Protein AF-A0A5D2IET8-F1 (afdb_monomer_lite)

Foldseek 3Di:
DPDDPPDDDDCLFVVDPPDFPVVLVFDPVLSVVCVVVVNGGQTRQLVVQQNCVLVVAQEDEDDDPPSCQVVSNVSSVVRPDDPVDPDPPDDDDDGRGDDDDHYDYHYSD

Sequence (109 aa):
MPPSDTRYKTKDVTATKGNEFEDYFLKRELIMGIYEKGFERPSPIQEESIPIALTGSDIIARAKNGTGKTAAFCIPALEKIDQDNNVIQGLPDSVLRTTASKSREFEVV

Secondary structure (DSSP, 8-state):
-PPP--SPPPHHHH------GGGGT--HHHHHHHHHTT--S--HHHHHHHHHHHTT-EEEEE--TTS-HHHHHHHHHHHH--TT--S------SSS---SS-EEEEE--

InterPro domains:
  IPR011545 DEAD/DEAH-box helicase domain [PF00270] (43-88)
  IPR014014 RNA helicase, DEAD-box type, Q motif [PS51195] (19-47)
  IPR027417 P-loop containing nucleoside triphosphate hydrolase [G3DSA:3.40.50.300] (4-104)
  IPR027417 P-loop containing nucleoside triphosphate hydrolase [SSF52540] (9-85)

pLDDT: mean 76.12, std 15.64, range [29.16, 92.25]

Organism: Gossypium tomentosum (NCBI:txid34277)

Structure (mmCIF, N/CA/C/O backbone):
data_AF-A0A5D2IET8-F1
#
_entry.id   AF-A0A5D2IET8-F1
#
loop_
_atom_site.group_PDB
_atom_site.id
_atom_site.type_symbol
_atom_site.label_atom_id
_atom_site.label_alt_id
_atom_site.label_comp_id
_atom_site.label_asym_id
_atom_site.label_entity_id
_atom_site.label_seq_id
_atom_site.pdbx_PDB_ins_code
_atom_site.Cartn_x
_atom_site.Cartn_y
_atom_site.Cartn_z
_atom_site.occupancy
_atom_site.B_iso_or_equiv
_atom_site.auth_seq_id
_atom_site.auth_comp_id
_atom_site.auth_asym_id
_atom_site.auth_atom_id
_atom_site.pdbx_PDB_model_num
ATOM 1 N N . MET A 1 1 ? 9.775 11.570 -15.725 1.00 44.00 1 MET A N 1
ATOM 2 C CA . MET A 1 1 ? 9.709 10.191 -15.195 1.00 44.00 1 MET A CA 1
ATOM 3 C C . MET A 1 1 ? 11.127 9.699 -14.951 1.00 44.00 1 MET A C 1
ATOM 5 O O . MET A 1 1 ? 11.979 10.010 -15.780 1.00 44.00 1 MET A O 1
ATOM 9 N N . PRO A 1 2 ? 11.416 9.009 -13.834 1.00 52.00 2 PRO A N 1
ATOM 10 C CA . PRO A 1 2 ? 12.697 8.330 -13.672 1.00 52.00 2 PRO A CA 1
ATOM 11 C C . PRO A 1 2 ? 12.886 7.288 -14.792 1.00 52.00 2 PRO A C 1
ATOM 13 O O . PRO A 1 2 ? 11.894 6.726 -15.263 1.00 52.00 2 PRO A O 1
ATOM 16 N N . PRO A 1 3 ? 14.126 7.050 -15.251 1.00 63.75 3 PRO A N 1
ATOM 17 C CA . PRO A 1 3 ? 14.403 6.063 -16.288 1.00 63.75 3 PRO A CA 1
ATOM 18 C C . PRO A 1 3 ? 13.999 4.657 -15.827 1.00 63.75 3 PRO A C 1
ATOM 20 O O . PRO A 1 3 ? 14.198 4.298 -14.664 1.00 63.75 3 PRO A O 1
ATOM 23 N N . SER A 1 4 ? 13.431 3.867 -16.742 1.00 60.91 4 SER A N 1
ATOM 24 C CA . SER A 1 4 ? 13.050 2.477 -16.486 1.00 60.91 4 SER A CA 1
ATOM 25 C C . SER A 1 4 ? 14.269 1.6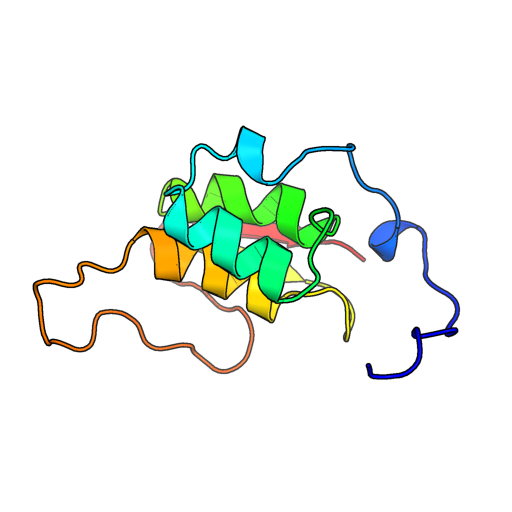82 -16.016 1.00 60.91 4 SER A C 1
ATOM 27 O O . SER A 1 4 ? 15.308 1.697 -16.672 1.00 60.91 4 SER A O 1
ATOM 29 N N . ASP A 1 5 ? 14.159 1.002 -14.872 1.00 66.94 5 ASP A N 1
ATOM 30 C CA . ASP A 1 5 ? 15.249 0.184 -14.333 1.00 66.94 5 ASP A CA 1
ATOM 31 C C . ASP A 1 5 ? 15.551 -0.986 -15.287 1.00 66.94 5 ASP A C 1
ATOM 33 O O . ASP A 1 5 ? 14.740 -1.906 -15.426 1.00 66.94 5 ASP A O 1
ATOM 37 N N . THR A 1 6 ? 16.705 -0.925 -15.957 1.00 65.56 6 THR A N 1
ATOM 38 C CA . THR A 1 6 ? 17.178 -1.901 -16.954 1.00 65.56 6 THR A CA 1
ATOM 39 C C . THR A 1 6 ? 18.020 -3.027 -16.354 1.00 65.56 6 THR A C 1
ATOM 41 O O . THR A 1 6 ? 18.561 -3.852 -17.095 1.00 65.56 6 THR A O 1
ATOM 44 N N . ARG A 1 7 ? 18.162 -3.095 -15.023 1.00 70.88 7 ARG A N 1
ATOM 45 C CA . ARG A 1 7 ? 18.885 -4.198 -14.374 1.00 70.88 7 ARG A CA 1
ATOM 46 C C . ARG A 1 7 ? 18.198 -5.535 -14.649 1.00 70.88 7 ARG A C 1
ATOM 48 O O . ARG A 1 7 ? 16.973 -5.617 -14.717 1.00 70.88 7 ARG A O 1
ATOM 55 N N . TYR A 1 8 ? 18.998 -6.597 -14.753 1.00 68.19 8 TYR A N 1
ATOM 56 C CA . TYR A 1 8 ? 18.490 -7.960 -14.891 1.00 68.19 8 TYR A CA 1
ATOM 57 C C . TYR A 1 8 ? 17.595 -8.320 -13.696 1.00 68.19 8 TYR A C 1
ATOM 59 O O . TYR A 1 8 ? 18.037 -8.290 -12.545 1.00 68.19 8 TYR A O 1
ATOM 67 N N . LYS A 1 9 ? 16.333 -8.655 -13.977 1.00 69.62 9 LYS A N 1
ATOM 68 C CA . LYS A 1 9 ? 15.341 -9.067 -12.979 1.00 69.62 9 LYS A CA 1
ATOM 69 C C . LYS A 1 9 ? 15.223 -10.587 -12.998 1.00 69.62 9 LYS A C 1
ATOM 71 O O . LYS A 1 9 ? 15.041 -11.182 -14.057 1.00 69.62 9 LYS A O 1
ATOM 76 N N . THR A 1 10 ? 15.337 -11.215 -11.832 1.00 70.56 10 THR A N 1
ATOM 77 C CA . THR A 1 10 ? 15.072 -12.652 -11.692 1.00 70.56 10 THR A CA 1
ATOM 78 C C . THR A 1 10 ? 13.568 -12.920 -11.763 1.00 70.56 10 THR A C 1
ATOM 80 O O . THR A 1 10 ? 12.766 -11.994 -11.611 1.00 70.56 10 THR A O 1
ATOM 83 N N . LYS A 1 11 ? 13.182 -14.181 -12.005 1.00 65.81 11 LYS A N 1
ATOM 84 C CA . LYS A 1 11 ? 11.774 -14.594 -12.165 1.00 65.81 11 LYS A CA 1
ATOM 85 C C . LYS A 1 11 ? 10.900 -14.160 -10.991 1.00 65.81 11 LYS A C 1
ATOM 87 O O . LYS A 1 11 ? 9.755 -13.791 -11.173 1.00 65.81 11 LYS A O 1
ATOM 92 N N . ASP A 1 12 ? 11.478 -14.102 -9.813 1.00 63.72 12 ASP A N 1
ATOM 93 C CA . ASP A 1 12 ? 10.833 -13.788 -8.535 1.00 63.72 12 ASP A CA 1
ATOM 94 C C . ASP A 1 12 ? 10.411 -12.306 -8.470 1.00 63.72 12 ASP A C 1
ATOM 96 O O . ASP A 1 12 ? 9.535 -11.916 -7.708 1.00 63.72 12 ASP A O 1
ATOM 100 N N . VAL A 1 13 ? 10.988 -11.459 -9.329 1.00 65.00 13 VAL A N 1
ATOM 101 C CA . VAL A 1 13 ? 10.640 -10.036 -9.466 1.00 65.00 13 VAL A CA 1
ATOM 102 C C . VAL A 1 13 ? 9.658 -9.787 -10.622 1.00 65.00 13 VAL A C 1
ATOM 104 O O . VAL A 1 13 ? 9.073 -8.707 -10.701 1.00 65.00 13 VAL A O 1
ATOM 107 N N . THR A 1 14 ? 9.464 -10.755 -11.523 1.00 70.31 14 THR A N 1
ATOM 108 C CA . THR A 1 14 ? 8.645 -10.605 -12.742 1.00 70.31 14 THR A CA 1
ATOM 109 C C . THR A 1 14 ? 7.455 -11.560 -12.826 1.00 70.31 14 THR A C 1
ATOM 111 O O . THR A 1 14 ? 6.572 -11.338 -13.649 1.00 70.31 14 THR A O 1
ATOM 114 N N . ALA A 1 15 ? 7.409 -12.607 -12.001 1.00 73.25 15 ALA A N 1
ATOM 115 C CA . ALA A 1 15 ? 6.352 -13.611 -11.993 1.00 73.25 15 ALA A CA 1
ATOM 116 C C . ALA A 1 15 ? 5.095 -13.079 -11.295 1.00 73.25 15 ALA A C 1
ATOM 118 O O . ALA A 1 15 ? 4.886 -13.313 -10.110 1.00 73.25 15 ALA A O 1
ATO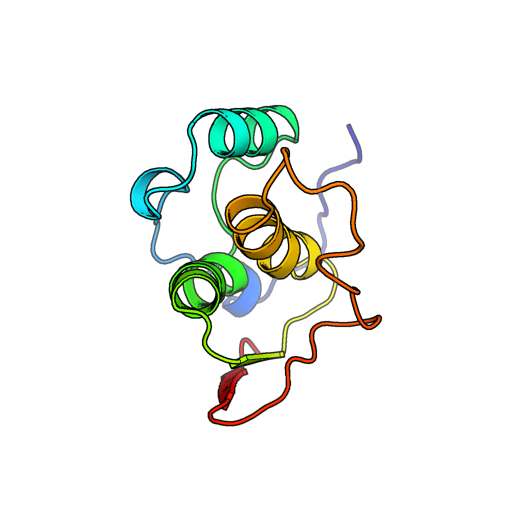M 119 N N . THR A 1 16 ? 4.275 -12.344 -12.037 1.00 76.81 16 THR A N 1
ATOM 120 C CA . THR A 1 16 ? 2.949 -11.893 -11.598 1.00 76.81 16 THR A CA 1
ATOM 121 C C . THR A 1 16 ? 1.890 -12.934 -11.953 1.00 76.81 16 THR A C 1
ATOM 123 O O . THR A 1 16 ? 1.924 -13.493 -13.053 1.00 76.81 16 THR A O 1
ATOM 126 N N . LYS A 1 17 ? 0.921 -13.151 -11.065 1.00 78.00 17 LYS A N 1
ATOM 127 C CA . LYS A 1 17 ? -0.300 -13.935 -11.304 1.00 78.00 17 LYS A CA 1
ATOM 128 C C . LYS A 1 17 ? -1.256 -13.233 -12.273 1.00 78.00 17 LYS A C 1
ATOM 130 O O . LYS A 1 17 ? -2.094 -13.904 -12.868 1.00 78.00 17 LYS A O 1
ATOM 135 N N . GLY A 1 18 ? -1.060 -11.932 -12.498 1.00 81.06 18 GLY A N 1
ATOM 136 C CA . GLY A 1 18 ? -1.840 -11.141 -13.447 1.00 81.06 18 GLY A CA 1
ATOM 137 C C . GLY A 1 18 ? -3.075 -10.520 -12.807 1.00 81.06 18 GLY A C 1
ATOM 138 O O . GLY A 1 18 ? -4.051 -10.287 -13.510 1.00 81.06 18 GLY A O 1
ATOM 139 N N . ASN A 1 19 ? -3.023 -10.278 -11.497 1.00 85.81 19 ASN A N 1
ATOM 140 C CA . ASN A 1 19 ? -4.103 -9.627 -10.771 1.00 85.81 19 ASN A CA 1
ATOM 141 C C . ASN A 1 19 ? -4.073 -8.117 -11.036 1.00 85.81 19 ASN A C 1
ATOM 143 O O . ASN A 1 19 ? -3.014 -7.532 -11.288 1.00 85.81 19 ASN A O 1
ATOM 147 N N . GLU A 1 20 ? -5.222 -7.471 -10.900 1.00 88.88 20 GLU A N 1
ATOM 148 C CA . GLU A 1 20 ? -5.358 -6.022 -10.993 1.00 88.88 20 GLU A CA 1
ATOM 149 C C . GLU A 1 20 ? -5.612 -5.413 -9.609 1.00 88.88 20 GLU A C 1
ATOM 151 O O . GLU A 1 20 ? -6.033 -6.087 -8.670 1.00 88.88 20 GLU A O 1
ATOM 156 N N . PHE A 1 21 ? -5.333 -4.115 -9.441 1.00 88.50 21 PHE A N 1
ATOM 157 C CA . PHE A 1 21 ? -5.622 -3.442 -8.167 1.00 88.50 21 PHE A CA 1
ATOM 158 C C . PHE A 1 21 ? -7.124 -3.399 -7.853 1.00 88.50 21 PHE A C 1
ATOM 160 O O . PHE A 1 21 ? -7.506 -3.319 -6.684 1.00 88.50 21 PHE A O 1
ATOM 167 N N . GLU A 1 22 ? -7.964 -3.477 -8.886 1.00 88.75 22 GLU A N 1
ATOM 168 C CA . GLU A 1 22 ? -9.423 -3.518 -8.776 1.00 88.75 22 GLU A CA 1
ATOM 169 C C . GLU A 1 22 ? -9.925 -4.816 -8.117 1.00 88.75 22 GLU A C 1
ATOM 171 O O . GLU A 1 22 ? -10.946 -4.794 -7.428 1.00 88.75 22 GLU A O 1
ATOM 176 N N . ASP A 1 23 ? -9.161 -5.912 -8.209 1.00 89.88 23 ASP A N 1
ATOM 177 C CA . ASP A 1 23 ? -9.512 -7.210 -7.613 1.00 89.88 23 ASP A CA 1
ATOM 178 C C . ASP A 1 23 ? -9.446 -7.207 -6.074 1.00 89.88 23 ASP A C 1
ATOM 180 O O . ASP A 1 23 ? -9.957 -8.116 -5.414 1.00 89.88 23 ASP A O 1
ATOM 184 N N . TYR A 1 24 ? -8.816 -6.192 -5.472 1.00 89.25 24 TYR A N 1
ATOM 185 C CA . TYR A 1 24 ? -8.616 -6.097 -4.022 1.00 89.25 24 TYR A CA 1
ATOM 186 C C . TYR A 1 24 ? -9.720 -5.327 -3.283 1.00 89.25 24 TYR A C 1
ATOM 188 O O . TYR A 1 24 ? -9.600 -5.134 -2.073 1.00 89.25 24 TYR A O 1
ATOM 196 N N . PHE A 1 25 ? -10.783 -4.894 -3.975 1.00 89.19 25 PHE A N 1
ATOM 197 C CA . PHE A 1 25 ? -11.921 -4.165 -3.388 1.00 89.19 25 PHE A CA 1
ATOM 198 C C . PHE A 1 25 ? -11.519 -2.910 -2.586 1.00 89.19 25 PHE A C 1
ATOM 200 O O . PHE A 1 25 ? -12.116 -2.593 -1.558 1.00 89.19 25 PHE A O 1
ATOM 207 N N . LEU A 1 26 ? -10.493 -2.196 -3.056 1.00 90.94 26 LEU A N 1
ATOM 208 C CA . LEU A 1 26 ? -10.006 -0.957 -2.443 1.00 90.94 26 LEU A CA 1
ATOM 209 C C . LEU A 1 26 ? -10.975 0.212 -2.684 1.00 90.94 26 LEU A C 1
ATOM 211 O O . LEU A 1 26 ? -11.734 0.225 -3.660 1.00 90.94 26 LEU A O 1
ATOM 215 N N . LYS A 1 27 ? -10.898 1.251 -1.844 1.00 92.25 27 LYS A N 1
ATOM 216 C CA . LYS A 1 27 ? -11.593 2.526 -2.078 1.00 92.25 27 LYS A CA 1
ATOM 217 C C . LYS A 1 27 ? -11.228 3.090 -3.452 1.00 92.25 27 LYS A C 1
ATOM 219 O O . LYS A 1 27 ? -10.059 3.153 -3.832 1.00 92.25 27 LYS A O 1
ATOM 224 N N . ARG A 1 28 ? -12.231 3.594 -4.178 1.00 91.62 28 ARG A N 1
ATOM 225 C CA . ARG A 1 28 ? -12.058 4.168 -5.526 1.00 91.62 28 ARG A CA 1
ATOM 226 C C . ARG A 1 28 ? -10.995 5.271 -5.569 1.00 91.62 28 ARG A C 1
ATOM 228 O O . ARG A 1 28 ? -10.200 5.322 -6.499 1.00 91.62 28 ARG A O 1
ATOM 235 N N . GLU A 1 29 ? -10.970 6.130 -4.556 1.00 92.06 29 GLU A N 1
ATOM 236 C CA . GLU A 1 29 ? -9.998 7.223 -4.423 1.00 92.06 29 GLU A CA 1
ATOM 237 C C . GLU A 1 29 ? -8.560 6.700 -4.313 1.00 92.06 29 GLU A C 1
ATOM 239 O O . GLU A 1 29 ? -7.642 7.255 -4.917 1.00 92.06 29 GLU A O 1
ATOM 244 N N . LEU A 1 30 ? -8.371 5.586 -3.597 1.00 92.12 30 LEU A N 1
ATOM 245 C CA . LEU A 1 30 ? -7.073 4.937 -3.461 1.00 92.12 30 LEU A CA 1
ATOM 246 C C . LEU A 1 30 ? -6.626 4.320 -4.790 1.00 92.12 30 LEU A C 1
ATOM 248 O O . LEU A 1 30 ? -5.481 4.519 -5.190 1.00 92.12 30 LEU A O 1
ATOM 252 N N . ILE A 1 31 ? -7.530 3.640 -5.505 1.00 92.12 31 ILE A N 1
ATOM 253 C CA . ILE A 1 31 ? -7.256 3.087 -6.842 1.00 92.12 31 ILE A CA 1
ATOM 254 C C . ILE A 1 31 ? -6.829 4.200 -7.808 1.00 92.12 31 ILE A C 1
ATOM 256 O O . ILE A 1 31 ? -5.815 4.070 -8.494 1.00 92.12 31 ILE A O 1
ATOM 260 N N . MET A 1 32 ? -7.543 5.330 -7.815 1.00 91.06 32 MET A N 1
ATOM 261 C CA . MET A 1 32 ? -7.173 6.489 -8.633 1.00 91.06 32 MET A CA 1
ATOM 262 C C . MET A 1 32 ? -5.767 6.999 -8.294 1.00 91.06 32 MET A C 1
ATOM 264 O O . MET A 1 32 ? -4.946 7.166 -9.195 1.00 91.06 32 MET A O 1
ATOM 268 N N . GLY A 1 33 ? -5.448 7.161 -7.006 1.00 91.38 33 GLY A N 1
ATOM 269 C CA . GLY A 1 33 ? -4.116 7.586 -6.571 1.00 91.38 33 GLY A CA 1
ATOM 270 C C . GLY A 1 33 ? -2.998 6.607 -6.959 1.00 91.38 33 GLY A C 1
ATOM 271 O O . GLY A 1 33 ? -1.888 7.036 -7.283 1.00 91.38 33 GLY A O 1
ATOM 272 N N . ILE A 1 34 ? -3.276 5.298 -6.971 1.00 90.31 34 ILE A N 1
ATOM 273 C CA . ILE A 1 34 ? -2.337 4.259 -7.428 1.00 90.31 34 ILE A CA 1
ATOM 274 C C . ILE A 1 34 ? -2.017 4.451 -8.921 1.00 90.31 34 ILE A C 1
ATOM 276 O O . ILE A 1 34 ? -0.839 4.529 -9.288 1.00 90.31 34 ILE A O 1
ATOM 280 N N . TYR A 1 35 ? -3.038 4.617 -9.767 1.00 89.38 35 TYR A N 1
ATOM 281 C CA . TYR A 1 35 ? -2.847 4.847 -11.204 1.00 89.38 35 TYR A CA 1
ATOM 282 C C . TYR A 1 35 ? -2.166 6.187 -11.509 1.00 89.38 35 TYR A C 1
ATOM 284 O O . TYR A 1 35 ? -1.262 6.233 -12.342 1.00 89.38 35 TYR A O 1
ATOM 292 N N . GLU A 1 36 ? -2.513 7.266 -10.801 1.00 89.81 36 GLU A N 1
ATOM 293 C CA . GLU A 1 36 ? -1.860 8.578 -10.954 1.00 89.81 36 GLU A CA 1
ATOM 294 C C . GLU A 1 36 ? -0.361 8.536 -10.630 1.00 89.81 36 GLU A C 1
ATOM 296 O O . GLU A 1 36 ? 0.439 9.273 -11.213 1.00 89.81 36 GLU A O 1
ATOM 301 N N . LYS A 1 37 ? 0.048 7.651 -9.715 1.00 84.50 37 LYS A N 1
ATOM 302 C CA . LYS A 1 37 ? 1.462 7.408 -9.401 1.00 84.50 37 LYS A CA 1
ATOM 303 C C . LYS A 1 37 ? 2.179 6.541 -10.442 1.00 84.50 37 LYS A C 1
ATOM 305 O O . LYS A 1 37 ? 3.397 6.385 -10.338 1.00 84.50 37 LYS A O 1
ATOM 310 N N . GLY A 1 38 ? 1.467 6.029 -11.447 1.00 84.69 38 GLY A N 1
ATOM 311 C CA . GLY A 1 38 ? 2.010 5.202 -12.525 1.00 84.69 38 GLY A CA 1
ATOM 312 C C . GLY A 1 38 ? 2.117 3.716 -12.179 1.00 84.69 38 GLY A C 1
ATOM 313 O O . GLY A 1 38 ? 2.892 3.001 -12.814 1.00 84.69 38 GLY A O 1
ATOM 314 N N . PHE A 1 39 ? 1.385 3.241 -11.167 1.00 85.00 39 PHE A N 1
ATOM 315 C CA . PHE A 1 39 ? 1.283 1.812 -10.876 1.00 85.00 39 PHE A CA 1
ATOM 316 C C . PHE A 1 39 ? 0.150 1.205 -11.706 1.00 85.00 39 PHE A C 1
ATOM 318 O O . PHE A 1 39 ? -1.013 1.279 -11.328 1.00 85.00 39 PHE A O 1
ATOM 325 N N . GLU A 1 40 ? 0.490 0.605 -12.844 1.00 83.19 40 GLU A N 1
ATOM 326 C CA . GLU A 1 40 ? -0.503 -0.039 -13.717 1.00 83.19 40 GLU A CA 1
ATOM 327 C C . GLU A 1 40 ? -0.919 -1.422 -13.209 1.00 83.19 40 GLU A C 1
ATOM 329 O O . GLU A 1 40 ? -2.082 -1.801 -13.310 1.00 83.19 40 GLU A O 1
ATOM 334 N N . ARG A 1 41 ? 0.042 -2.185 -12.672 1.00 85.56 41 ARG A N 1
ATOM 335 C CA . ARG A 1 41 ? -0.166 -3.547 -12.170 1.00 85.56 41 ARG A CA 1
ATOM 336 C C . ARG A 1 41 ? 0.612 -3.784 -10.879 1.00 85.56 41 ARG A C 1
ATOM 338 O O . ARG A 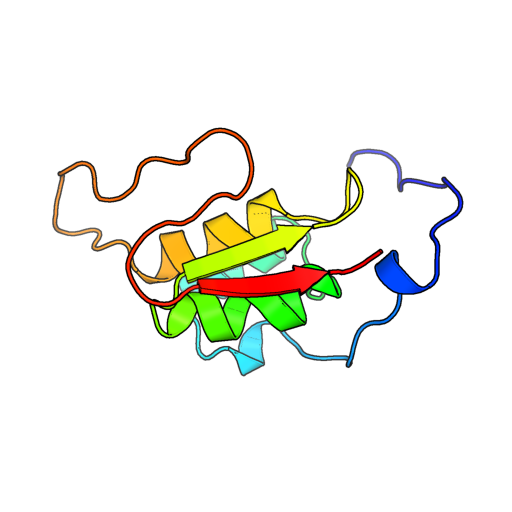1 41 ? 1.718 -3.243 -10.740 1.00 85.56 41 ARG A O 1
ATOM 345 N N . PRO A 1 42 ? 0.072 -4.592 -9.954 1.00 88.81 42 PRO A N 1
ATOM 346 C CA . PRO A 1 42 ? 0.791 -4.989 -8.758 1.00 88.81 42 PRO A CA 1
ATOM 347 C C . PRO A 1 42 ? 2.028 -5.823 -9.113 1.00 88.81 42 PRO A C 1
ATOM 349 O O . PRO A 1 42 ? 2.026 -6.631 -10.041 1.00 88.81 42 PRO A O 1
ATOM 352 N N . SER A 1 43 ? 3.113 -5.627 -8.366 1.00 86.88 43 SER A N 1
ATOM 353 C CA . SER A 1 43 ? 4.284 -6.506 -8.441 1.00 86.88 43 SER A CA 1
ATOM 354 C C . SER A 1 43 ? 4.010 -7.850 -7.743 1.00 86.88 43 SER A C 1
ATOM 356 O O . SER A 1 43 ? 3.102 -7.924 -6.917 1.00 86.88 43 SER A O 1
ATOM 358 N N . PRO A 1 44 ? 4.814 -8.906 -7.978 1.00 85.56 44 PRO A N 1
ATOM 359 C CA . PRO A 1 44 ? 4.564 -10.226 -7.382 1.00 85.56 44 PRO A CA 1
ATOM 360 C C . PRO A 1 44 ? 4.437 -10.194 -5.851 1.00 85.56 44 PRO A C 1
ATOM 362 O O . PRO A 1 44 ? 3.553 -10.810 -5.269 1.00 85.56 44 PRO A O 1
ATOM 365 N N . ILE A 1 45 ? 5.284 -9.402 -5.181 1.00 84.25 45 ILE A N 1
ATOM 366 C CA . ILE A 1 45 ? 5.224 -9.232 -3.722 1.00 84.25 45 ILE A CA 1
ATOM 367 C C . ILE A 1 45 ? 3.936 -8.520 -3.279 1.00 84.25 45 ILE A C 1
ATOM 369 O O . ILE A 1 45 ? 3.410 -8.835 -2.219 1.00 84.25 45 ILE A O 1
ATOM 373 N N . GLN A 1 46 ? 3.428 -7.580 -4.084 1.00 87.44 46 GLN A N 1
ATOM 374 C CA . GLN A 1 46 ? 2.191 -6.847 -3.812 1.00 87.44 46 GLN A CA 1
ATOM 375 C C . GLN A 1 46 ? 0.963 -7.743 -3.993 1.00 87.44 46 GLN A C 1
ATOM 377 O O . GLN A 1 46 ? 0.065 -7.685 -3.159 1.00 87.44 46 GLN A O 1
ATOM 382 N N . GLU A 1 47 ? 0.944 -8.589 -5.028 1.00 88.62 47 GLU A N 1
ATOM 383 C CA . GLU A 1 47 ? -0.141 -9.553 -5.258 1.00 88.62 47 GLU A CA 1
ATOM 384 C C . GLU A 1 47 ? -0.316 -10.517 -4.079 1.00 88.62 47 GLU A C 1
ATOM 386 O O . GLU A 1 47 ? -1.443 -10.809 -3.684 1.00 88.62 47 GLU A O 1
ATOM 391 N N . GLU A 1 48 ? 0.786 -10.968 -3.472 1.00 85.56 48 GLU A N 1
ATOM 392 C CA . GLU A 1 48 ? 0.717 -11.825 -2.286 1.00 85.56 48 GLU A CA 1
ATOM 393 C C . GLU A 1 48 ? 0.391 -11.038 -1.011 1.00 85.56 48 GLU A C 1
ATOM 395 O O . GLU A 1 48 ? -0.385 -11.500 -0.173 1.00 85.56 48 GLU A O 1
ATOM 400 N N . SER A 1 49 ? 0.987 -9.854 -0.824 1.00 86.31 49 SER A N 1
ATOM 401 C CA . SER A 1 49 ? 0.926 -9.166 0.467 1.00 86.31 49 SER A CA 1
ATOM 402 C C . SER A 1 49 ? -0.325 -8.313 0.661 1.00 86.31 49 SER A C 1
ATOM 404 O O . SER A 1 49 ? -0.845 -8.263 1.772 1.00 86.31 49 SER A O 1
ATOM 406 N N . ILE A 1 50 ? -0.806 -7.621 -0.379 1.00 89.12 50 ILE A N 1
ATOM 407 C CA . ILE A 1 50 ? -1.948 -6.697 -0.277 1.00 89.12 50 ILE A CA 1
ATOM 408 C C . ILE A 1 50 ? -3.197 -7.401 0.272 1.00 89.12 50 ILE A C 1
ATOM 410 O O . ILE A 1 50 ? -3.692 -6.951 1.309 1.00 89.12 50 ILE A O 1
ATOM 414 N N . PRO A 1 51 ? -3.694 -8.511 -0.314 1.00 88.94 51 PRO A N 1
ATOM 415 C CA . PRO A 1 51 ? -4.922 -9.142 0.172 1.00 88.94 51 PRO A CA 1
ATOM 416 C C . PRO A 1 51 ? -4.811 -9.616 1.628 1.00 88.94 51 PRO A C 1
ATOM 418 O O . PRO A 1 51 ? -5.771 -9.520 2.385 1.00 88.94 51 PRO A O 1
ATOM 421 N N . ILE A 1 52 ? -3.631 -10.064 2.061 1.00 87.19 52 ILE A N 1
ATOM 422 C CA . ILE A 1 52 ? -3.394 -10.543 3.432 1.00 87.19 52 ILE A CA 1
ATOM 423 C C . ILE A 1 52 ? -3.279 -9.376 4.421 1.00 87.19 52 ILE A C 1
ATOM 425 O O . ILE A 1 52 ? -3.738 -9.455 5.560 1.00 87.19 52 ILE A O 1
ATOM 429 N N . ALA A 1 53 ? -2.694 -8.258 3.998 1.00 86.81 53 ALA A N 1
ATOM 430 C CA . ALA A 1 53 ? -2.574 -7.078 4.843 1.00 86.81 53 ALA A CA 1
ATOM 431 C C . ALA A 1 53 ? -3.949 -6.432 5.058 1.00 86.81 53 ALA A C 1
ATOM 433 O O . ALA A 1 53 ? -4.249 -5.944 6.154 1.00 86.81 53 ALA A O 1
ATOM 434 N N . LEU A 1 54 ? -4.823 -6.493 4.045 1.00 87.69 54 LEU A N 1
ATOM 435 C CA . LEU A 1 54 ? -6.214 -6.053 4.143 1.00 87.69 54 LEU A CA 1
ATOM 436 C C . LEU A 1 54 ? -6.990 -6.853 5.198 1.00 87.69 54 LEU A C 1
ATOM 438 O O . LEU A 1 54 ? -7.693 -6.239 6.002 1.00 87.69 54 LEU A O 1
ATOM 442 N N . THR A 1 55 ? -6.759 -8.167 5.342 1.00 85.88 55 THR A N 1
ATOM 443 C CA . THR A 1 55 ? -7.387 -8.965 6.420 1.00 85.88 55 THR A CA 1
ATOM 444 C C . THR A 1 55 ? -6.896 -8.605 7.827 1.00 85.88 55 THR A C 1
ATOM 446 O O . THR A 1 55 ? -7.426 -9.121 8.806 1.00 85.88 55 THR A O 1
ATOM 449 N N . GLY A 1 56 ? -5.888 -7.732 7.957 1.00 81.81 56 GLY A N 1
ATOM 450 C CA . GLY A 1 56 ? -5.307 -7.352 9.251 1.00 81.81 56 GLY A CA 1
ATOM 451 C C . GLY A 1 56 ? -4.365 -8.401 9.822 1.00 81.81 56 GLY A C 1
ATOM 452 O O . GLY A 1 56 ? -4.099 -8.394 11.017 1.00 81.81 56 GLY A O 1
ATOM 453 N N . SER A 1 57 ? -3.882 -9.312 8.977 1.00 80.00 57 SER A N 1
ATOM 454 C CA . SER A 1 57 ? -2.853 -10.271 9.360 1.00 80.00 57 SER A CA 1
ATOM 455 C C . SER A 1 57 ? -1.466 -9.646 9.268 1.00 80.00 57 SER A C 1
ATOM 457 O O . SER A 1 57 ? -1.195 -8.827 8.389 1.00 80.00 57 SER A O 1
ATOM 459 N N . ASP A 1 58 ? -0.578 -10.076 10.159 1.00 78.12 58 ASP A N 1
ATOM 460 C CA . ASP A 1 58 ? 0.823 -9.684 10.120 1.00 78.12 58 ASP A CA 1
ATOM 461 C C . ASP A 1 58 ? 1.534 -10.380 8.956 1.00 78.12 58 ASP A C 1
ATOM 463 O O . ASP A 1 58 ? 1.352 -11.581 8.715 1.00 78.12 58 ASP A O 1
ATOM 467 N N . ILE A 1 59 ? 2.398 -9.639 8.265 1.00 78.25 59 ILE A N 1
ATOM 468 C CA . ILE A 1 59 ? 3.156 -10.143 7.122 1.00 78.25 59 ILE A CA 1
ATOM 469 C C . ILE A 1 59 ? 4.639 -9.913 7.359 1.00 78.25 59 ILE A C 1
ATOM 471 O O . ILE A 1 59 ? 5.081 -8.802 7.653 1.00 78.25 59 ILE A O 1
ATOM 475 N N . ILE A 1 60 ? 5.415 -10.972 7.159 1.00 78.50 60 ILE A N 1
ATOM 476 C CA . ILE A 1 60 ? 6.862 -10.881 7.001 1.00 78.50 60 ILE A CA 1
ATOM 477 C C . ILE A 1 60 ? 7.140 -11.164 5.532 1.00 78.50 60 ILE A C 1
ATOM 479 O O . ILE A 1 60 ? 6.941 -12.288 5.082 1.00 78.50 60 ILE A O 1
ATOM 483 N N . ALA A 1 61 ? 7.573 -10.154 4.780 1.00 74.19 61 ALA A N 1
ATOM 484 C CA . ALA A 1 61 ? 7.862 -10.310 3.359 1.00 74.19 61 ALA A CA 1
ATOM 485 C C . ALA A 1 61 ? 9.337 -10.014 3.065 1.00 74.19 61 ALA A C 1
ATOM 487 O O . ALA A 1 61 ? 9.844 -8.925 3.351 1.00 74.19 61 ALA A O 1
ATOM 488 N N . ARG A 1 62 ? 10.029 -10.981 2.458 1.00 76.12 62 ARG A N 1
ATOM 489 C CA . ARG A 1 62 ? 11.399 -10.823 1.959 1.00 76.12 62 ARG A CA 1
ATOM 490 C C . ARG A 1 62 ? 11.351 -10.619 0.448 1.00 76.12 62 ARG A C 1
ATOM 492 O O . ARG A 1 62 ? 10.882 -11.489 -0.273 1.00 76.12 62 ARG A O 1
ATOM 499 N N . ALA A 1 63 ? 11.848 -9.475 -0.020 1.00 72.56 63 ALA A N 1
ATOM 500 C CA . ALA A 1 63 ? 11.970 -9.178 -1.447 1.00 72.56 63 ALA A CA 1
ATOM 501 C C . ALA A 1 63 ? 13.181 -8.281 -1.732 1.00 72.56 63 ALA A C 1
ATOM 503 O O . ALA A 1 63 ? 13.633 -7.524 -0.864 1.00 72.56 63 ALA A O 1
ATOM 504 N N . LYS A 1 64 ? 13.671 -8.306 -2.975 1.00 73.44 64 LYS A N 1
ATOM 505 C CA . LYS A 1 64 ? 14.798 -7.482 -3.459 1.00 73.44 64 LYS A CA 1
ATOM 506 C C . LYS A 1 64 ? 14.483 -5.978 -3.424 1.00 73.44 64 LYS A C 1
ATOM 508 O O . LYS A 1 64 ? 13.329 -5.567 -3.271 1.00 73.44 64 LYS A O 1
ATOM 513 N N . ASN A 1 65 ? 15.497 -5.120 -3.509 1.00 73.25 65 ASN A N 1
ATOM 514 C CA . ASN A 1 65 ? 15.286 -3.667 -3.593 1.00 73.25 65 ASN A CA 1
ATOM 515 C C . ASN A 1 65 ? 14.616 -3.290 -4.924 1.00 73.25 65 ASN A C 1
ATOM 517 O O . ASN A 1 65 ? 14.783 -3.992 -5.915 1.00 73.25 65 ASN A O 1
ATOM 521 N N . GLY A 1 66 ? 13.816 -2.219 -4.934 1.00 69.81 66 GLY A N 1
ATOM 522 C CA . GLY A 1 66 ? 13.096 -1.783 -6.142 1.00 69.81 66 GLY A CA 1
ATOM 523 C C . GLY A 1 66 ? 11.876 -2.635 -6.533 1.00 69.81 66 GLY A C 1
ATOM 524 O O . GLY A 1 66 ? 11.302 -2.410 -7.589 1.00 69.81 66 GLY A O 1
ATOM 525 N N . THR A 1 67 ? 11.444 -3.581 -5.691 1.00 71.25 67 THR A N 1
ATOM 526 C CA . THR A 1 67 ? 10.290 -4.480 -5.943 1.00 71.25 67 THR A CA 1
ATOM 527 C C . THR A 1 67 ? 8.935 -3.914 -5.500 1.00 71.25 67 THR A C 1
ATOM 5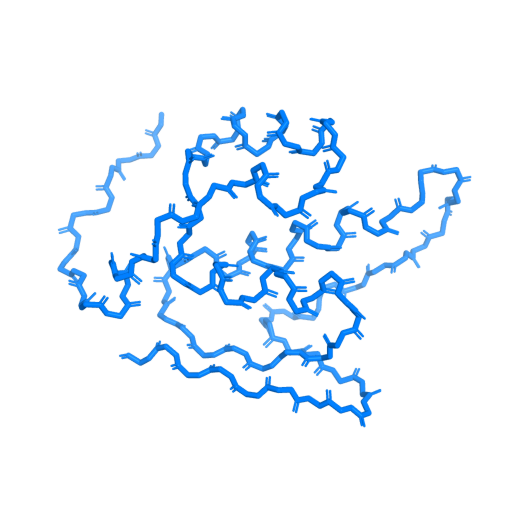29 O O . THR A 1 67 ? 7.911 -4.582 -5.622 1.00 71.25 67 THR A O 1
ATOM 532 N N . GLY A 1 68 ? 8.907 -2.686 -4.971 1.00 76.44 68 GLY A N 1
ATOM 533 C CA . GLY A 1 68 ? 7.662 -2.035 -4.558 1.00 76.44 68 GLY A CA 1
ATOM 534 C C . GLY A 1 68 ? 7.159 -2.402 -3.156 1.00 76.44 68 GLY A C 1
ATOM 535 O O . GLY A 1 68 ? 5.986 -2.170 -2.876 1.00 76.44 68 GLY A O 1
ATOM 536 N N . LYS A 1 69 ? 8.027 -2.912 -2.261 1.00 82.75 69 LYS A N 1
ATOM 537 C CA . LYS A 1 69 ? 7.701 -3.223 -0.846 1.00 82.75 69 LYS A CA 1
ATOM 538 C C . LYS A 1 69 ? 7.016 -2.069 -0.102 1.00 82.75 69 LYS A C 1
ATOM 540 O O . LYS A 1 69 ? 6.117 -2.301 0.693 1.00 82.75 69 LYS A O 1
ATOM 545 N N . THR A 1 70 ? 7.427 -0.827 -0.368 1.00 83.50 70 THR A N 1
ATOM 546 C CA . THR A 1 70 ? 6.817 0.360 0.250 1.00 83.50 70 THR A CA 1
ATOM 547 C C . THR A 1 70 ? 5.347 0.481 -0.132 1.00 83.50 70 THR A C 1
ATOM 549 O O . THR A 1 70 ? 4.504 0.582 0.746 1.00 83.50 70 THR A O 1
ATOM 552 N N . ALA A 1 71 ? 5.017 0.384 -1.422 1.00 85.00 71 ALA A N 1
ATOM 553 C CA . ALA A 1 71 ? 3.626 0.404 -1.874 1.00 85.00 71 ALA A CA 1
ATOM 554 C C . ALA A 1 71 ? 2.839 -0.818 -1.364 1.00 85.00 71 ALA A C 1
ATOM 556 O O . ALA A 1 71 ? 1.688 -0.673 -0.969 1.00 85.00 71 ALA A O 1
ATOM 557 N N . ALA A 1 72 ? 3.486 -1.984 -1.267 1.00 85.31 72 ALA A N 1
ATOM 558 C CA . ALA A 1 72 ? 2.900 -3.208 -0.717 1.00 85.31 72 ALA A CA 1
ATOM 559 C C . ALA A 1 72 ? 2.411 -3.055 0.741 1.00 85.31 72 ALA A C 1
ATOM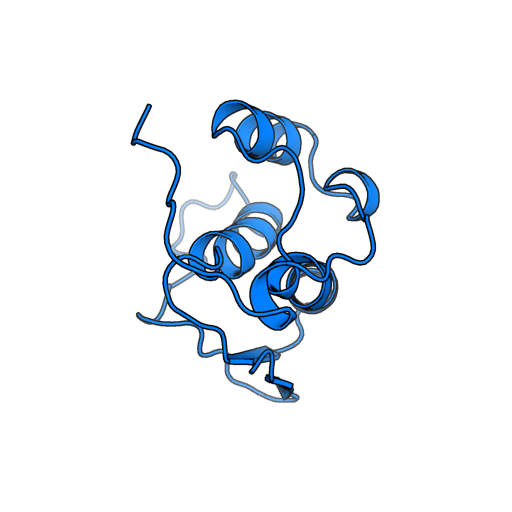 561 O O . ALA A 1 72 ? 1.448 -3.706 1.136 1.00 85.31 72 ALA A O 1
ATOM 562 N N . PHE A 1 73 ? 3.048 -2.171 1.519 1.00 85.44 73 PHE A N 1
ATOM 563 C CA . PHE A 1 73 ? 2.617 -1.787 2.867 1.00 85.44 73 PHE A CA 1
ATOM 564 C C . PHE A 1 73 ? 1.675 -0.575 2.869 1.00 85.44 73 PHE A C 1
ATOM 566 O O . PHE A 1 73 ? 0.665 -0.570 3.568 1.00 85.44 73 PHE A O 1
ATOM 573 N N . CYS A 1 74 ? 1.990 0.463 2.092 1.00 87.94 74 CYS A N 1
ATOM 574 C CA . CYS A 1 74 ? 1.234 1.713 2.108 1.00 87.94 74 CYS A CA 1
ATOM 575 C C . CYS A 1 74 ? -0.197 1.548 1.592 1.00 87.94 74 CYS A C 1
ATOM 577 O O . CYS A 1 74 ? -1.088 2.161 2.158 1.00 87.94 74 CYS A O 1
ATOM 579 N N . ILE A 1 75 ? -0.435 0.733 0.561 1.00 89.69 75 ILE A N 1
ATOM 580 C CA . ILE A 1 75 ? -1.780 0.521 -0.001 1.00 89.69 75 ILE A CA 1
ATOM 581 C C . ILE A 1 75 ? -2.763 0.002 1.067 1.00 89.69 75 ILE A C 1
ATOM 583 O O . ILE A 1 75 ? -3.745 0.690 1.342 1.00 89.69 75 ILE A O 1
ATOM 587 N N . PRO A 1 76 ? -2.512 -1.141 1.736 1.00 89.94 76 PRO A N 1
ATOM 588 C CA . PRO A 1 76 ? -3.423 -1.640 2.766 1.00 89.94 76 PRO A CA 1
ATOM 589 C C . PRO A 1 76 ? -3.467 -0.748 4.016 1.00 89.94 76 PRO A C 1
ATOM 591 O O . PRO A 1 76 ? -4.486 -0.722 4.702 1.00 89.94 76 PRO A O 1
ATOM 594 N N . ALA A 1 77 ? -2.393 -0.008 4.320 1.00 87.94 77 ALA A N 1
ATOM 595 C CA . ALA A 1 77 ? -2.404 0.970 5.405 1.00 87.94 77 ALA A CA 1
ATOM 596 C C . ALA A 1 77 ? -3.339 2.149 5.090 1.00 87.94 77 ALA A C 1
ATOM 598 O O . ALA A 1 77 ? -4.189 2.478 5.908 1.00 87.94 77 ALA A O 1
ATOM 599 N N . LEU A 1 78 ? -3.225 2.743 3.896 1.00 89.19 78 LEU A N 1
ATOM 600 C CA . LEU A 1 78 ? -4.071 3.848 3.433 1.00 89.19 78 LEU A CA 1
ATOM 601 C C . LEU A 1 78 ? -5.543 3.440 3.333 1.00 89.19 78 LEU A C 1
ATOM 603 O O . LEU A 1 78 ? -6.412 4.234 3.676 1.00 89.19 78 LEU A O 1
ATOM 607 N N . GLU A 1 79 ? -5.823 2.203 2.922 1.00 90.50 79 GLU A N 1
ATOM 608 C CA . GLU A 1 79 ? -7.191 1.676 2.881 1.00 90.50 79 GLU A CA 1
ATOM 609 C C . GLU A 1 79 ? -7.856 1.704 4.270 1.00 90.50 79 GLU A C 1
ATOM 611 O O . GLU A 1 79 ? -9.031 2.053 4.401 1.00 90.50 79 GLU A O 1
ATOM 616 N N . LYS A 1 80 ? -7.082 1.404 5.320 1.00 87.44 80 LYS A N 1
ATOM 617 C CA . LYS A 1 80 ? -7.553 1.324 6.710 1.00 87.44 80 LYS A CA 1
ATOM 618 C C . LYS A 1 80 ? -7.588 2.652 7.456 1.00 87.44 80 LYS A C 1
ATOM 620 O O . LYS A 1 80 ? -8.166 2.691 8.538 1.00 87.44 80 LYS A O 1
ATOM 625 N N . ILE A 1 81 ? -6.977 3.708 6.921 1.00 88.31 81 ILE A N 1
ATOM 626 C CA . ILE A 1 81 ? -6.977 5.017 7.577 1.00 88.31 81 ILE A CA 1
ATOM 627 C C . ILE A 1 81 ? -8.394 5.592 7.587 1.00 88.31 81 ILE A C 1
ATOM 629 O O . ILE A 1 81 ? -9.082 5.643 6.562 1.00 88.31 81 ILE A O 1
ATOM 633 N N . ASP A 1 82 ? -8.792 6.054 8.766 1.00 87.62 82 ASP A N 1
ATOM 634 C CA . ASP A 1 82 ? -9.983 6.854 9.000 1.00 87.62 82 ASP A CA 1
ATOM 635 C C . ASP A 1 82 ? -9.631 8.342 8.866 1.00 87.62 82 ASP A C 1
ATOM 637 O O . ASP A 1 82 ? -8.827 8.874 9.631 1.00 87.62 82 ASP A O 1
ATOM 641 N N . GLN A 1 83 ? -10.201 9.025 7.876 1.00 86.00 83 GLN A N 1
ATOM 642 C CA . GLN A 1 83 ? -9.897 10.436 7.622 1.00 86.00 83 GLN A CA 1
ATOM 643 C C . GLN A 1 83 ? -10.560 11.389 8.627 1.00 86.00 83 GLN A C 1
ATOM 645 O O . GLN A 1 83 ? -10.090 12.517 8.778 1.00 86.00 83 GLN A O 1
ATOM 650 N N . ASP A 1 84 ? -11.593 10.942 9.346 1.00 89.94 84 ASP A N 1
ATOM 651 C CA . ASP A 1 84 ? -12.308 11.773 10.320 1.00 89.94 84 ASP A CA 1
ATOM 652 C C . ASP A 1 84 ? -11.587 11.821 11.677 1.00 89.94 84 ASP A C 1
ATOM 654 O O . ASP A 1 84 ? -11.856 12.683 12.519 1.00 89.94 84 ASP A O 1
ATOM 658 N N . ASN A 1 85 ? -10.627 10.917 11.893 1.00 89.06 85 ASN A N 1
ATOM 659 C CA . ASN A 1 85 ? -9.901 10.789 13.146 1.00 89.06 85 ASN A CA 1
ATOM 660 C C . ASN A 1 85 ? -8.468 11.335 13.039 1.00 89.06 85 ASN A C 1
ATOM 662 O O . ASN A 1 85 ? -7.546 10.658 12.580 1.00 89.06 85 ASN A O 1
ATOM 666 N N . ASN A 1 86 ? -8.258 12.563 13.523 1.00 84.69 86 ASN A N 1
ATOM 667 C CA . ASN A 1 86 ? -6.966 13.258 13.481 1.00 84.69 86 ASN A CA 1
ATOM 668 C C . ASN A 1 86 ? -5.987 12.797 14.584 1.00 84.69 86 ASN A C 1
ATOM 670 O O . ASN A 1 86 ? -5.457 13.596 15.359 1.00 84.69 86 ASN A O 1
ATOM 674 N N . VAL A 1 87 ? -5.765 11.487 14.669 1.00 88.56 87 VAL A N 1
ATOM 675 C CA . VAL A 1 87 ? -4.758 10.848 15.524 1.00 88.56 87 VAL A CA 1
ATOM 676 C C . VAL A 1 87 ? -3.776 10.058 14.663 1.00 88.56 87 VAL A C 1
ATOM 678 O O . VAL A 1 87 ? -4.062 9.711 13.518 1.00 88.56 87 VAL A O 1
ATOM 681 N N . ILE A 1 88 ? -2.599 9.746 15.204 1.00 83.75 88 ILE A N 1
ATOM 682 C CA . ILE A 1 88 ? -1.633 8.882 14.516 1.00 83.75 88 ILE A CA 1
ATOM 683 C C . ILE A 1 88 ? -2.204 7.457 14.478 1.00 83.75 88 ILE A C 1
ATOM 685 O O . ILE A 1 88 ? -2.307 6.806 15.513 1.00 83.75 88 ILE A O 1
ATOM 689 N N . GLN A 1 89 ? -2.565 6.979 13.286 1.00 80.31 89 GLN A N 1
ATOM 690 C CA . GLN A 1 89 ? -3.185 5.658 13.083 1.00 80.31 89 GLN A CA 1
ATOM 691 C C . GLN A 1 89 ? -2.211 4.580 12.590 1.00 80.31 89 GLN A C 1
ATOM 693 O O . GLN A 1 89 ? -2.536 3.396 12.593 1.00 80.31 89 GLN A O 1
ATOM 698 N N . GLY A 1 90 ? -1.002 4.965 12.179 1.00 76.00 90 GLY A N 1
ATOM 699 C CA . GLY A 1 90 ? 0.008 4.028 11.708 1.00 76.00 90 GLY A CA 1
ATOM 700 C C . GLY A 1 90 ? 1.406 4.615 11.813 1.00 76.00 90 GLY A C 1
ATOM 701 O O . GLY A 1 90 ? 1.622 5.786 11.505 1.00 76.00 90 GLY A O 1
ATOM 702 N N . LEU A 1 91 ? 2.358 3.788 12.241 1.00 71.44 91 LEU A N 1
ATOM 703 C CA . LEU A 1 91 ? 3.773 4.129 12.272 1.00 71.44 91 LEU A CA 1
ATOM 704 C C . LEU A 1 91 ? 4.518 3.148 11.353 1.00 71.44 91 LEU A C 1
ATOM 706 O O . LEU A 1 91 ? 4.537 1.952 11.648 1.00 71.44 91 LEU A O 1
ATOM 710 N N . PRO A 1 92 ? 5.093 3.599 10.226 1.00 62.91 92 PRO A N 1
ATOM 711 C CA . PRO A 1 92 ? 5.911 2.730 9.396 1.00 62.91 92 PRO A CA 1
ATOM 712 C C . PRO A 1 92 ? 7.244 2.483 10.104 1.00 62.91 92 PRO A C 1
ATOM 714 O O . PRO A 1 92 ? 8.089 3.375 10.171 1.00 62.91 92 PRO A O 1
ATOM 717 N N . ASP A 1 93 ? 7.446 1.277 10.631 1.00 55.59 93 ASP A N 1
ATOM 718 C CA . ASP A 1 93 ? 8.779 0.857 11.054 1.00 55.59 93 ASP A CA 1
ATOM 719 C C . ASP A 1 93 ? 9.622 0.534 9.804 1.00 55.59 93 ASP A C 1
ATOM 721 O O . ASP A 1 93 ? 9.132 -0.022 8.819 1.00 55.59 93 ASP A O 1
ATOM 725 N N . SER A 1 94 ? 10.877 0.975 9.805 1.00 48.19 94 SER A N 1
ATOM 726 C CA . SER A 1 94 ? 11.641 1.414 8.618 1.00 48.19 94 SER A CA 1
ATOM 727 C C . SER A 1 94 ? 11.840 0.434 7.441 1.00 48.19 94 SER A C 1
ATOM 729 O O . SER A 1 94 ? 12.240 0.871 6.365 1.00 48.19 94 SER A O 1
ATOM 731 N N . VAL A 1 95 ? 11.530 -0.854 7.558 1.00 50.53 95 VAL A N 1
ATOM 732 C CA . VAL A 1 95 ? 11.463 -1.820 6.448 1.00 50.53 95 VAL A CA 1
ATOM 733 C C . VAL A 1 95 ? 10.486 -2.905 6.887 1.00 50.53 95 VAL A C 1
ATOM 735 O O . VAL A 1 95 ? 10.693 -3.482 7.946 1.00 50.53 95 VAL A O 1
ATOM 738 N N . LEU A 1 96 ? 9.450 -3.169 6.082 1.00 51.28 96 LEU A N 1
ATOM 739 C CA . LEU A 1 96 ? 8.389 -4.175 6.265 1.00 51.28 96 LEU A CA 1
ATOM 740 C C . LEU A 1 96 ? 8.654 -5.206 7.387 1.00 51.28 96 LEU A C 1
ATOM 742 O O . LEU A 1 96 ? 9.240 -6.266 7.160 1.00 51.28 96 LEU A O 1
ATOM 746 N N . ARG A 1 97 ? 8.217 -4.872 8.605 1.00 47.88 97 ARG A N 1
ATOM 747 C CA . ARG A 1 97 ? 8.192 -5.762 9.767 1.00 47.88 97 ARG A CA 1
ATOM 748 C C . ARG A 1 97 ? 6.895 -5.494 10.524 1.00 47.88 97 ARG A C 1
ATOM 750 O O . ARG A 1 97 ? 6.710 -4.402 11.048 1.00 47.88 97 ARG A O 1
ATOM 757 N N . THR A 1 98 ? 5.991 -6.471 10.550 1.00 41.84 98 THR A N 1
ATOM 758 C CA . THR A 1 98 ? 4.710 -6.360 11.263 1.00 41.84 98 THR A CA 1
ATOM 759 C C . THR A 1 98 ? 4.606 -7.473 12.312 1.00 41.84 98 THR A C 1
ATOM 761 O O . THR A 1 98 ? 4.739 -8.653 11.989 1.00 41.84 98 THR A O 1
ATOM 764 N N . THR A 1 99 ? 4.415 -7.083 13.574 1.00 29.16 99 THR A N 1
ATOM 765 C CA . THR A 1 99 ? 4.114 -7.926 14.753 1.00 29.16 99 THR A CA 1
ATOM 766 C C . THR A 1 99 ? 2.941 -7.259 15.497 1.00 29.16 99 THR A C 1
ATOM 768 O O . THR A 1 99 ? 2.945 -6.032 15.562 1.00 29.16 99 THR A O 1
ATOM 771 N N . ALA A 1 100 ? 1.950 -7.927 16.110 1.00 32.28 100 ALA A N 1
ATOM 772 C CA . ALA A 1 100 ? 1.912 -9.283 16.662 1.00 32.28 100 ALA A CA 1
ATOM 773 C C . ALA A 1 100 ? 0.508 -9.948 16.667 1.00 32.28 100 ALA A C 1
ATOM 775 O O . ALA A 1 100 ? -0.461 -9.376 17.164 1.00 32.28 100 ALA A O 1
ATOM 776 N N . SER A 1 101 ? 0.460 -11.230 16.274 1.00 33.38 101 SER A N 1
ATOM 777 C CA . SER A 1 101 ? -0.045 -12.419 17.019 1.00 33.38 101 SER A CA 1
ATOM 778 C C . SER A 1 101 ? -0.347 -13.609 16.088 1.00 33.38 101 SER A C 1
ATOM 780 O O . SER A 1 101 ? -0.655 -14.706 16.557 1.00 33.38 101 SER A O 1
ATOM 782 N N . LYS A 1 102 ? -0.205 -13.443 14.763 1.00 41.31 102 LYS A N 1
ATOM 783 C CA . LYS A 1 102 ? -0.176 -14.552 13.792 1.00 41.31 102 LYS A CA 1
ATOM 784 C C . LYS A 1 102 ? 0.436 -14.074 12.470 1.00 41.31 102 LYS A C 1
ATOM 786 O O . LYS A 1 102 ? -0.267 -13.561 11.607 1.00 41.31 102 LYS A O 1
ATOM 791 N N . SER A 1 103 ? 1.752 -14.211 12.331 1.00 48.66 103 SER A N 1
ATOM 792 C CA . SER A 1 103 ? 2.485 -13.765 11.141 1.00 48.66 103 SER A CA 1
ATOM 793 C C . SER A 1 103 ? 2.498 -14.845 10.059 1.00 48.66 103 SER A C 1
ATOM 795 O O . SER A 1 103 ? 2.733 -16.017 10.355 1.00 48.66 103 SER A O 1
ATOM 797 N N . ARG A 1 104 ? 2.250 -14.459 8.803 1.00 57.50 104 ARG A N 1
ATOM 798 C CA . ARG A 1 104 ? 2.517 -15.303 7.627 1.00 57.50 104 ARG A CA 1
ATOM 799 C C . ARG A 1 104 ? 3.819 -14.845 6.971 1.00 57.50 104 ARG A C 1
ATOM 801 O O . ARG A 1 104 ? 3.987 -13.657 6.693 1.00 57.50 104 ARG A O 1
ATOM 808 N N . GLU A 1 105 ? 4.738 -15.782 6.758 1.00 57.25 105 GLU A N 1
ATOM 809 C CA . GLU A 1 105 ? 6.013 -15.526 6.085 1.00 57.25 105 GLU A CA 1
ATOM 810 C C . GLU A 1 105 ? 5.869 -15.716 4.572 1.00 57.25 105 GLU A C 1
ATOM 812 O O . GLU A 1 105 ? 5.384 -16.749 4.111 1.00 57.25 105 GLU A O 1
ATOM 817 N N . PHE A 1 106 ? 6.309 -14.715 3.811 1.00 61.72 106 PHE A N 1
ATOM 818 C CA . PHE A 1 106 ? 6.408 -14.744 2.357 1.00 61.72 106 PHE A CA 1
ATOM 819 C C . PHE A 1 106 ? 7.856 -14.511 1.951 1.00 61.72 106 PHE A C 1
ATOM 821 O O . PHE A 1 106 ? 8.436 -13.448 2.203 1.00 61.72 106 PHE A O 1
ATOM 828 N N . GLU A 1 107 ? 8.439 -15.508 1.295 1.00 53.69 107 GLU A N 1
ATOM 829 C CA . GLU A 1 107 ? 9.749 -15.387 0.675 1.00 53.69 107 GLU A CA 1
ATOM 830 C C . GLU A 1 107 ? 9.580 -15.295 -0.839 1.00 53.69 107 GLU A C 1
ATOM 832 O O . GLU A 1 107 ? 9.147 -16.244 -1.487 1.00 53.69 107 GLU A O 1
ATOM 837 N N . VAL A 1 108 ? 9.914 -14.134 -1.400 1.00 52.53 108 VAL A N 1
ATOM 838 C CA . VAL A 1 108 ? 10.044 -13.943 -2.845 1.00 52.53 108 VAL A CA 1
ATOM 839 C C . VAL A 1 108 ? 11.539 -13.746 -3.109 1.00 52.53 108 VAL A C 1
ATOM 841 O O . VAL A 1 108 ? 12.043 -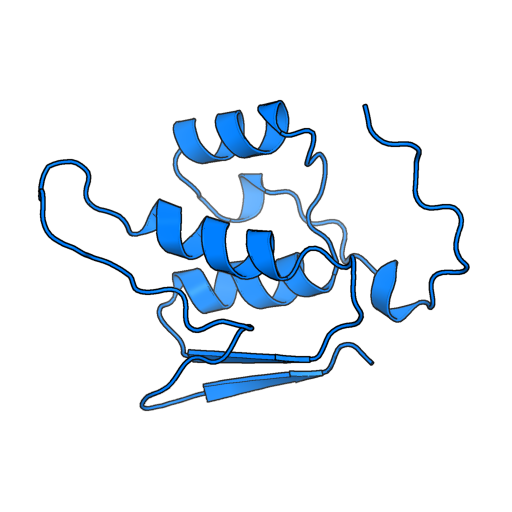12.617 -3.096 1.00 52.53 108 VAL A O 1
ATOM 844 N N . VAL A 1 109 ? 12.267 -14.869 -3.194 1.00 45.66 109 VAL A N 1
ATOM 845 C CA . VAL A 1 109 ? 13.742 -14.936 -3.315 1.00 45.66 109 VAL A CA 1
ATOM 846 C C . VAL A 1 109 ? 14.168 -14.809 -4.754 1.00 45.66 109 VAL A C 1
ATOM 848 O O . VAL A 1 109 ? 13.834 -15.745 -5.492 1.00 45.66 109 VAL A O 1
#

Radius of gyration: 14.3 Å; chains: 1; bounding box: 31×29×34 Å